Protein AF-A0A455U9R5-F1 (afdb_monomer_lite)

Foldseek 3Di:
DPVFWDFDQDDPVDSPDGQKIAGNPDRDIGGDDDPVQCPDPVNVVVVVVVVVVD

InterPro domains:
  IPR017926 Glutamine amidotransferase [PF00117] (16-52)
  IPR029062 Class I glutamine amidotransferase-like [G3DSA:3.40.50.880] (3-54)
  IPR029062 Class I glutamine amidotransferase-like [SSF52317] (14-52)
  IPR050472 Anthranilate Synthase/Amidotransferase [PTHR43418] (12-52)

Radius of gyration: 12.29 Å; chains: 1; bounding box: 24×24×28 Å

Sequence (54 aa):
MLGNYRLDRRRRRDPGLIMGLRHRELDIEGVQFHPESILTRQGHELLANFLKRG

pLDDT: mean 78.18, std 9.27, range [51.22, 90.5]

Secondary structure (DSSP, 8-state):
--TTEEEE---TT-TT---EEEESSSS-EEE---HHHHTSHHHHHHHHHHHTT-

Structure (mmCIF, N/CA/C/O backbone):
data_AF-A0A455U9R5-F1
#
_entry.id   AF-A0A455U9R5-F1
#
loop_
_atom_site.group_PDB
_atom_site.id
_atom_site.type_symbol
_atom_site.label_atom_id
_atom_site.label_alt_id
_atom_site.label_comp_id
_atom_site.label_asym_id
_atom_site.label_entity_id
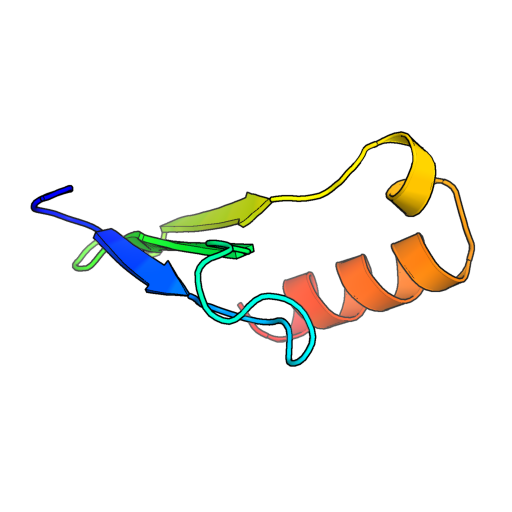_atom_site.label_seq_id
_atom_site.pdbx_PDB_ins_code
_atom_site.Cartn_x
_atom_site.Cartn_y
_atom_site.Cartn_z
_atom_site.occupancy
_atom_site.B_iso_or_equiv
_atom_site.auth_seq_id
_atom_site.auth_comp_id
_atom_site.auth_asym_id
_atom_site.auth_atom_id
_atom_site.pdbx_PDB_model_num
ATOM 1 N N . MET A 1 1 ? -14.575 -15.498 7.756 1.00 51.22 1 MET A N 1
ATOM 2 C CA . MET A 1 1 ? -15.057 -14.165 8.178 1.00 51.22 1 MET A CA 1
ATOM 3 C C . MET A 1 1 ? -13.918 -13.489 8.931 1.00 51.22 1 MET A C 1
ATOM 5 O O . MET A 1 1 ? -13.571 -13.956 10.003 1.00 51.22 1 MET A O 1
ATOM 9 N N . LEU A 1 2 ? -13.262 -12.480 8.350 1.00 62.97 2 LEU A N 1
ATOM 10 C CA . LEU A 1 2 ? -12.212 -11.711 9.036 1.00 62.97 2 LEU A CA 1
ATOM 11 C C . LEU A 1 2 ? -12.914 -10.635 9.878 1.00 62.97 2 LEU A C 1
ATOM 13 O O . LEU A 1 2 ? -13.236 -9.571 9.358 1.00 62.97 2 LEU A O 1
ATOM 17 N N . GLY A 1 3 ? -13.251 -10.961 11.131 1.00 74.75 3 GLY A N 1
ATOM 18 C CA . GLY A 1 3 ? -14.229 -10.246 11.974 1.00 74.75 3 GLY A CA 1
ATOM 19 C C . GLY A 1 3 ? -14.068 -8.723 12.075 1.00 74.75 3 GLY A C 1
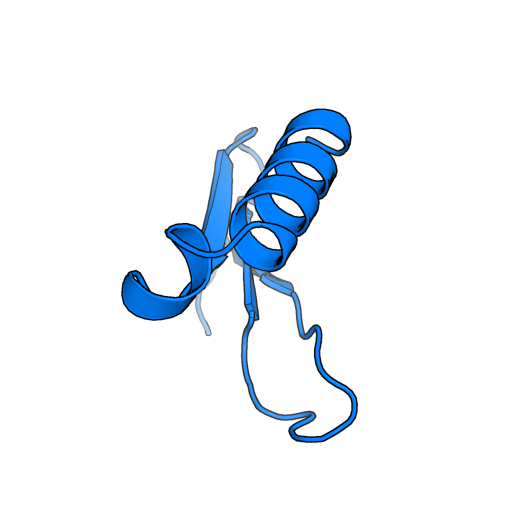ATOM 20 O O . GLY A 1 3 ? -15.068 -8.023 12.225 1.00 74.75 3 GLY A O 1
ATOM 21 N N . ASN A 1 4 ? -12.854 -8.204 11.874 1.00 78.19 4 ASN A N 1
ATOM 22 C CA . ASN A 1 4 ? -12.520 -6.794 12.103 1.00 78.19 4 ASN A CA 1
ATOM 23 C C . ASN A 1 4 ? -12.093 -6.030 10.839 1.00 78.19 4 ASN A C 1
ATOM 25 O O . ASN A 1 4 ? -11.718 -4.863 10.926 1.00 78.19 4 ASN A O 1
ATOM 29 N N . TYR A 1 5 ? -12.194 -6.650 9.658 1.00 79.56 5 TYR A N 1
ATOM 30 C CA . TYR A 1 5 ? -11.796 -6.038 8.388 1.00 79.56 5 TYR A CA 1
ATOM 31 C C . TYR A 1 5 ? -12.975 -5.936 7.412 1.00 79.56 5 TYR A C 1
ATOM 33 O O . TYR A 1 5 ? -13.870 -6.787 7.379 1.00 79.56 5 TYR A O 1
ATOM 41 N N . ARG A 1 6 ? -12.995 -4.870 6.610 1.00 82.56 6 ARG A N 1
ATOM 42 C CA . ARG A 1 6 ? -13.822 -4.748 5.403 1.00 82.56 6 ARG A CA 1
ATOM 43 C C . ARG A 1 6 ? -12.969 -5.133 4.200 1.00 82.56 6 ARG A C 1
ATOM 45 O O . ARG A 1 6 ? -11.846 -4.656 4.085 1.00 82.56 6 ARG A O 1
ATOM 52 N N . LEU A 1 7 ? -13.496 -5.998 3.336 1.00 81.56 7 LEU A N 1
ATOM 53 C CA . LEU A 1 7 ? -12.814 -6.423 2.114 1.00 81.56 7 LEU A CA 1
ATOM 54 C C . LEU A 1 7 ? -13.063 -5.395 1.008 1.00 81.56 7 LEU A C 1
ATOM 56 O O . LEU A 1 7 ? -14.220 -5.085 0.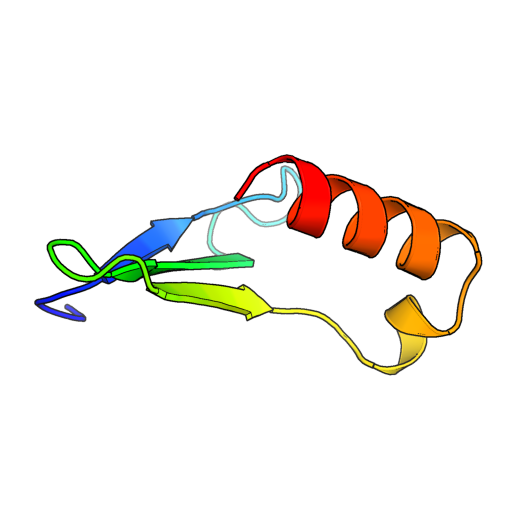721 1.00 81.56 7 LEU A O 1
ATOM 60 N N . ASP A 1 8 ? -12.001 -4.922 0.366 1.00 79.00 8 ASP A N 1
ATOM 61 C CA . ASP A 1 8 ? -12.080 -4.119 -0.851 1.00 79.00 8 ASP A CA 1
ATOM 62 C C . ASP A 1 8 ? -11.823 -5.015 -2.073 1.00 79.00 8 ASP A C 1
ATOM 64 O O . ASP A 1 8 ? -10.774 -5.654 -2.199 1.00 79.00 8 ASP A O 1
ATOM 68 N N . ARG A 1 9 ? -12.804 -5.092 -2.974 1.00 75.62 9 ARG A N 1
ATOM 69 C CA . ARG A 1 9 ? -12.749 -5.887 -4.207 1.00 75.62 9 ARG A CA 1
ATOM 70 C C . ARG A 1 9 ? -12.604 -4.933 -5.381 1.00 75.62 9 ARG A C 1
ATOM 72 O O . ARG A 1 9 ? -13.581 -4.336 -5.831 1.00 75.62 9 ARG A O 1
ATOM 79 N N . ARG A 1 10 ? -11.380 -4.780 -5.890 1.00 63.88 10 ARG A N 1
ATOM 80 C CA . ARG A 1 10 ? -11.068 -3.825 -6.967 1.00 63.88 10 ARG A CA 1
ATOM 81 C C . ARG A 1 10 ? -10.461 -4.487 -8.192 1.00 63.88 10 ARG A C 1
ATOM 83 O O . ARG A 1 10 ? -9.337 -4.182 -8.573 1.00 63.88 10 ARG A O 1
ATOM 90 N N . ARG A 1 11 ? -11.213 -5.347 -8.878 1.00 62.72 11 ARG A N 1
ATOM 91 C CA . ARG A 1 11 ? -10.931 -5.641 -10.290 1.00 62.72 11 ARG A CA 1
ATOM 92 C C . ARG A 1 11 ? -12.162 -6.180 -11.003 1.00 62.72 11 ARG A C 1
ATOM 94 O O . ARG A 1 11 ? -12.809 -7.102 -10.535 1.00 62.72 11 ARG A O 1
ATOM 101 N N . ARG A 1 12 ? -12.459 -5.627 -12.185 1.00 56.78 12 ARG A N 1
ATOM 102 C CA . ARG A 1 12 ? -13.587 -6.075 -13.025 1.00 56.78 12 ARG A CA 1
ATOM 103 C C . ARG A 1 12 ? -13.394 -7.477 -13.615 1.00 56.78 12 ARG A C 1
ATOM 105 O O . ARG A 1 12 ? -14.380 -8.114 -13.949 1.00 56.78 12 ARG A O 1
ATOM 112 N N . ARG A 1 13 ? -12.144 -7.935 -13.781 1.00 61.03 13 ARG A N 1
ATOM 113 C CA . ARG A 1 13 ? -11.829 -9.248 -14.379 1.00 61.03 13 ARG A CA 1
ATOM 114 C C . ARG A 1 13 ? -11.907 -10.414 -13.397 1.00 61.03 13 ARG A C 1
ATOM 116 O O . ARG A 1 13 ? -12.051 -11.539 -13.849 1.00 61.03 13 ARG A O 1
ATOM 123 N N . ASP A 1 14 ? -11.822 -10.143 -12.099 1.00 72.00 14 ASP A N 1
ATOM 124 C CA . ASP A 1 14 ? -11.976 -11.156 -11.060 1.00 72.00 14 ASP A CA 1
ATOM 125 C C . ASP A 1 14 ? -12.733 -10.535 -9.876 1.00 72.00 14 ASP A C 1
ATOM 127 O O . ASP A 1 14 ? -12.129 -9.898 -9.010 1.00 72.00 14 ASP A O 1
ATOM 131 N N . PRO A 1 15 ? -14.070 -10.666 -9.856 1.00 66.38 15 PRO A N 1
ATOM 132 C CA . PRO A 1 15 ? -14.906 -10.119 -8.794 1.00 66.38 15 PRO A CA 1
ATOM 133 C C . PRO A 1 15 ? -14.659 -10.783 -7.432 1.00 66.38 15 PRO A C 1
ATOM 135 O O . PRO A 1 15 ? -15.103 -10.255 -6.411 1.00 66.38 15 PRO A O 1
ATOM 138 N N . GLY A 1 16 ? -14.007 -11.952 -7.408 1.00 73.50 16 GLY A N 1
ATOM 139 C CA . GLY A 1 16 ? -13.672 -12.683 -6.190 1.00 73.50 16 GLY A CA 1
ATOM 140 C C . GLY A 1 16 ? -12.367 -12.217 -5.551 1.00 73.50 16 GLY A C 1
ATOM 141 O O . GLY A 1 16 ? -12.193 -12.390 -4.343 1.00 73.50 16 GLY A O 1
ATOM 142 N N . LEU A 1 17 ? -11.482 -11.588 -6.331 1.00 76.94 17 LEU A N 1
ATOM 143 C CA . LEU A 1 17 ? -10.165 -11.168 -5.872 1.00 76.94 17 LEU A CA 1
ATOM 144 C C . LEU A 1 17 ? -10.264 -10.003 -4.879 1.00 76.94 17 LEU A C 1
ATOM 146 O O . LEU A 1 17 ? -10.726 -8.900 -5.190 1.00 76.94 17 LEU A O 1
ATOM 150 N N . ILE A 1 18 ? -9.807 -10.262 -3.657 1.00 79.25 18 ILE A N 1
ATOM 151 C CA . ILE A 1 18 ? -9.678 -9.257 -2.604 1.00 79.25 18 ILE A CA 1
ATOM 152 C C . ILE A 1 18 ? -8.414 -8.456 -2.901 1.00 79.25 18 ILE A C 1
ATOM 154 O O . ILE A 1 18 ? -7.315 -8.998 -2.904 1.00 79.25 18 ILE A O 1
ATOM 158 N N . MET A 1 19 ? -8.581 -7.162 -3.145 1.00 82.12 19 MET A N 1
ATOM 159 C CA . MET A 1 19 ? -7.485 -6.253 -3.478 1.00 82.12 19 MET A CA 1
ATOM 160 C C . MET A 1 19 ? -7.049 -5.417 -2.278 1.00 82.12 19 MET A C 1
ATOM 162 O O . MET A 1 19 ? -5.955 -4.865 -2.294 1.00 82.12 19 MET A O 1
ATOM 166 N N . GLY A 1 20 ? -7.873 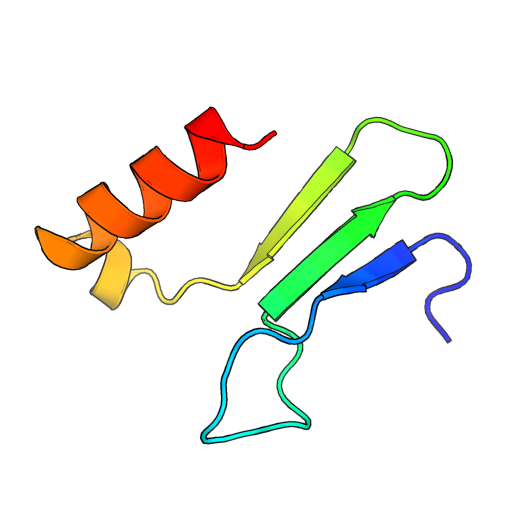-5.324 -1.233 1.00 84.12 20 GLY A N 1
ATOM 167 C CA . GLY A 1 20 ? -7.521 -4.608 -0.016 1.00 84.12 20 GLY A CA 1
ATOM 168 C C . GLY A 1 20 ? -8.390 -4.958 1.183 1.00 84.12 20 GLY A C 1
ATOM 169 O O . GLY A 1 20 ? -9.384 -5.681 1.084 1.00 84.12 20 GLY A O 1
ATOM 170 N N . LEU A 1 21 ? -7.973 -4.447 2.333 1.00 87.56 21 LEU A N 1
ATOM 171 C CA . LEU A 1 21 ? -8.557 -4.637 3.649 1.00 87.56 21 LEU A CA 1
ATOM 172 C C . LEU A 1 21 ? -8.549 -3.289 4.370 1.00 87.56 21 LEU A C 1
ATOM 174 O O . LEU A 1 21 ? -7.520 -2.624 4.401 1.00 87.56 21 LEU A O 1
ATOM 178 N N . ARG A 1 22 ? -9.657 -2.912 5.004 1.00 87.62 22 ARG A N 1
ATOM 179 C CA . ARG A 1 22 ? -9.697 -1.772 5.933 1.00 87.62 22 ARG A CA 1
ATOM 180 C C . ARG A 1 22 ? -10.137 -2.244 7.306 1.00 87.62 22 ARG A C 1
ATOM 182 O O . ARG A 1 22 ? -11.172 -2.910 7.416 1.00 87.62 22 ARG A O 1
ATOM 189 N N . HIS A 1 23 ? -9.366 -1.921 8.338 1.00 90.50 23 HIS A N 1
ATOM 190 C CA . HIS A 1 23 ? -9.775 -2.181 9.710 1.00 90.50 23 HIS A CA 1
ATOM 191 C C . HIS A 1 23 ? -11.002 -1.319 10.055 1.00 90.50 23 HIS A C 1
ATOM 193 O O . HIS A 1 23 ? -11.155 -0.198 9.576 1.00 90.50 23 HIS A O 1
ATOM 199 N N . ARG A 1 24 ? -11.946 -1.865 10.827 1.00 87.19 24 ARG A N 1
ATOM 200 C CA . ARG A 1 24 ? -13.234 -1.192 11.081 1.00 87.19 24 ARG A CA 1
ATOM 201 C C . ARG A 1 24 ? -13.135 0.004 12.027 1.00 87.19 24 ARG A C 1
ATOM 203 O O . ARG A 1 24 ? -13.906 0.941 11.861 1.00 87.19 24 ARG A O 1
ATOM 210 N N . GLU A 1 25 ? -12.234 -0.069 13.000 1.00 90.44 25 GLU A N 1
ATOM 211 C CA . GLU A 1 25 ? -12.115 0.912 14.092 1.00 90.44 25 GLU A CA 1
ATOM 212 C C . GLU A 1 25 ? -10.801 1.702 14.025 1.00 90.44 25 GLU A C 1
ATOM 214 O O . GLU A 1 25 ? -10.806 2.924 14.089 1.00 90.44 25 GLU A O 1
ATOM 219 N N . LEU A 1 26 ? -9.677 1.003 13.855 1.00 86.94 26 LEU A N 1
ATOM 220 C CA . LEU A 1 26 ? -8.363 1.595 13.606 1.00 86.94 26 LEU A CA 1
ATOM 221 C C . LEU A 1 26 ? -8.237 2.152 12.181 1.00 86.94 26 LEU A C 1
ATOM 223 O O . LEU A 1 26 ? -8.750 1.555 11.231 1.00 86.94 26 LEU A O 1
ATOM 227 N N . ASP A 1 27 ? -7.478 3.238 12.031 1.00 86.06 27 ASP A N 1
ATOM 228 C CA . ASP A 1 27 ? -7.119 3.817 10.731 1.00 86.06 27 ASP A CA 1
ATOM 229 C C . ASP A 1 27 ? -5.960 3.038 10.091 1.00 86.06 27 ASP A C 1
ATOM 231 O O . ASP A 1 27 ? -4.835 3.508 9.947 1.00 86.06 27 ASP A O 1
ATOM 235 N N . ILE A 1 28 ? -6.229 1.761 9.818 1.00 87.88 28 ILE A N 1
ATOM 236 C CA . ILE A 1 28 ? -5.278 0.815 9.240 1.00 87.88 28 ILE A CA 1
ATOM 237 C C . ILE A 1 28 ? -5.890 0.234 7.973 1.00 87.88 28 ILE A C 1
ATOM 239 O O . ILE A 1 28 ? -6.979 -0.354 7.991 1.00 87.88 28 ILE A O 1
ATOM 243 N N . GLU A 1 29 ? -5.143 0.338 6.880 1.00 86.62 29 GLU A N 1
ATOM 244 C CA . GLU A 1 29 ? -5.488 -0.232 5.585 1.00 86.62 29 GLU A CA 1
ATOM 245 C C . GLU A 1 29 ? -4.371 -1.144 5.077 1.00 86.62 29 GLU A C 1
ATOM 247 O O . GLU A 1 29 ? -3.187 -0.907 5.304 1.00 86.62 29 GLU A O 1
ATOM 252 N N . GLY A 1 30 ? -4.758 -2.201 4.371 1.00 84.56 30 GLY A N 1
ATOM 253 C CA . GLY A 1 30 ? -3.865 -3.096 3.652 1.00 84.56 30 GLY A CA 1
ATOM 254 C C . GLY A 1 30 ? -4.326 -3.238 2.209 1.00 84.56 30 GLY A C 1
ATOM 255 O O . GLY A 1 30 ? -5.519 -3.283 1.928 1.00 84.56 30 GLY A O 1
ATOM 256 N N . VAL A 1 31 ? -3.387 -3.336 1.280 1.00 84.75 31 VAL A N 1
ATOM 257 C CA . VAL A 1 3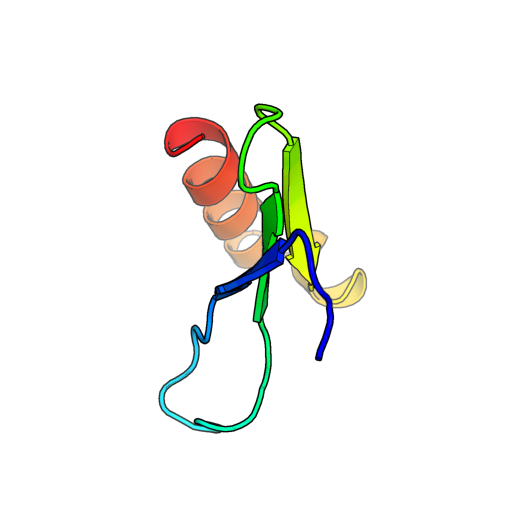1 ? -3.662 -3.481 -0.153 1.00 84.75 31 VAL A CA 1
ATOM 258 C C . VAL A 1 31 ? -2.726 -4.537 -0.723 1.00 84.75 31 VAL A C 1
ATOM 260 O O . VAL A 1 31 ? -1.553 -4.602 -0.360 1.00 84.75 31 VAL A O 1
ATOM 263 N N . GLN A 1 32 ? -3.254 -5.405 -1.582 1.00 80.88 32 GLN A N 1
ATOM 264 C CA . GLN A 1 32 ? -2.472 -6.447 -2.228 1.00 80.88 32 GLN A CA 1
ATOM 265 C C . GLN A 1 32 ? -1.905 -5.920 -3.548 1.00 80.88 32 GLN A C 1
ATOM 267 O O . GLN A 1 32 ? -2.644 -5.572 -4.470 1.00 80.88 32 GLN A O 1
ATOM 272 N N . PHE A 1 33 ? -0.578 -5.902 -3.639 1.00 75.94 33 PHE A N 1
ATOM 273 C CA . PHE A 1 33 ? 0.166 -5.611 -4.859 1.00 75.94 33 PHE A CA 1
ATOM 274 C C . PHE A 1 33 ? 1.080 -6.782 -5.213 1.00 75.94 33 PHE A C 1
ATOM 276 O O . PHE A 1 33 ? 1.469 -7.571 -4.352 1.00 75.94 33 PHE A O 1
ATOM 283 N N . HIS A 1 34 ? 1.445 -6.877 -6.489 1.00 77.31 34 HIS A N 1
ATOM 284 C CA . HIS A 1 34 ? 2.565 -7.706 -6.920 1.00 77.31 34 HIS A CA 1
ATOM 285 C C . HIS A 1 34 ? 3.829 -6.834 -6.958 1.00 77.31 34 HIS A C 1
ATOM 287 O O . HIS A 1 34 ? 3.793 -5.781 -7.608 1.00 77.31 34 HIS A O 1
ATOM 293 N N . PRO A 1 35 ? 4.917 -7.217 -6.263 1.00 66.81 35 PRO A N 1
ATOM 294 C CA . PRO A 1 35 ? 6.161 -6.444 -6.208 1.00 66.81 35 PRO A CA 1
ATOM 295 C C . PRO A 1 35 ? 6.705 -6.089 -7.594 1.00 66.81 35 PRO A C 1
ATOM 297 O O . PRO A 1 35 ? 7.152 -4.968 -7.826 1.00 66.81 35 PRO A O 1
ATOM 300 N N . GLU A 1 36 ? 6.569 -7.012 -8.544 1.00 73.56 36 GLU A N 1
ATOM 301 C CA . GLU A 1 36 ? 6.995 -6.852 -9.932 1.00 73.56 36 GLU A CA 1
ATOM 302 C C . GLU A 1 36 ? 6.241 -5.713 -10.631 1.00 73.56 36 GLU A C 1
ATOM 304 O O . GLU A 1 36 ? 6.781 -5.048 -11.511 1.00 73.56 36 GLU A O 1
ATOM 309 N N . SER A 1 37 ? 4.992 -5.452 -10.228 1.00 74.19 37 SER A N 1
ATOM 310 C CA . SER A 1 37 ? 4.175 -4.376 -10.792 1.00 74.19 37 SER A CA 1
ATOM 311 C C . SER A 1 37 ? 4.531 -3.008 -10.213 1.00 74.19 37 SER A C 1
ATOM 313 O O . SER A 1 37 ? 4.443 -2.029 -10.950 1.00 74.19 37 SER A O 1
ATOM 315 N N . ILE A 1 38 ? 4.952 -2.924 -8.942 1.00 77.62 38 ILE A N 1
ATOM 316 C CA . ILE A 1 38 ? 5.332 -1.656 -8.287 1.00 77.62 38 ILE A CA 1
ATOM 317 C C . ILE A 1 38 ? 6.516 -1.013 -9.000 1.00 77.62 38 ILE A C 1
ATOM 319 O O . ILE A 1 38 ? 6.492 0.189 -9.197 1.00 77.62 38 ILE A O 1
ATOM 323 N N . LEU A 1 39 ? 7.488 -1.800 -9.463 1.00 84.62 39 LEU A N 1
ATOM 324 C CA . LEU A 1 39 ? 8.694 -1.294 -10.132 1.00 84.62 39 LEU A CA 1
ATOM 325 C C . LEU A 1 39 ? 8.432 -0.655 -11.509 1.00 84.62 39 LEU A C 1
ATOM 327 O O . LEU A 1 39 ? 9.339 -0.093 -12.122 1.00 84.62 39 LEU A O 1
ATOM 331 N N . THR A 1 40 ? 7.204 -0.743 -12.021 1.00 86.69 40 THR A N 1
ATOM 332 C CA . THR A 1 40 ? 6.804 -0.091 -13.271 1.00 86.69 40 THR A CA 1
ATOM 333 C C . THR A 1 40 ? 6.307 1.331 -13.011 1.00 86.69 40 THR A C 1
ATOM 335 O O . THR A 1 40 ? 5.776 1.637 -11.943 1.00 86.69 40 THR A O 1
ATOM 338 N N . ARG A 1 41 ? 6.382 2.211 -14.018 1.00 85.50 41 ARG A N 1
ATOM 339 C CA . ARG A 1 41 ? 5.819 3.574 -13.925 1.00 85.50 41 ARG A CA 1
ATOM 340 C C . ARG A 1 41 ? 4.341 3.554 -13.520 1.00 85.50 41 ARG A C 1
ATOM 342 O O . ARG A 1 41 ? 3.913 4.332 -12.675 1.00 85.50 41 ARG A O 1
ATOM 349 N N . GLN A 1 42 ? 3.573 2.637 -14.101 1.00 84.31 42 GLN A N 1
ATOM 350 C CA . GLN A 1 42 ? 2.156 2.453 -13.803 1.00 84.31 42 GLN A CA 1
ATOM 351 C C . GLN A 1 42 ? 1.944 1.954 -12.366 1.00 84.31 42 GLN A C 1
ATOM 353 O O . GLN A 1 42 ? 0.982 2.353 -11.712 1.00 84.31 42 GLN A O 1
ATOM 358 N N . GLY A 1 43 ? 2.854 1.121 -11.855 1.00 83.25 43 GLY A N 1
ATOM 359 C CA . GLY A 1 43 ? 2.895 0.708 -10.454 1.00 83.25 43 GLY A CA 1
ATOM 360 C C . GLY A 1 43 ? 3.081 1.877 -9.498 1.00 83.25 43 GLY A C 1
ATOM 361 O O . GLY A 1 43 ? 2.313 2.010 -8.546 1.00 83.25 43 GLY A O 1
ATOM 362 N N . HIS A 1 44 ? 4.038 2.762 -9.784 1.00 86.56 44 HIS A N 1
ATOM 363 C CA . HIS A 1 44 ? 4.257 3.979 -8.997 1.00 86.56 44 HIS A CA 1
ATOM 364 C C . HIS A 1 44 ? 3.038 4.912 -9.016 1.00 86.56 44 HIS A C 1
ATOM 366 O O . HIS A 1 44 ? 2.656 5.443 -7.975 1.00 86.56 44 HIS A O 1
ATOM 372 N N . GLU A 1 45 ? 2.383 5.084 -10.167 1.00 85.50 45 GLU A N 1
ATOM 373 C CA . GLU A 1 45 ? 1.157 5.889 -10.279 1.00 85.50 45 GLU A CA 1
ATOM 374 C C . GLU A 1 45 ? -0.002 5.293 -9.466 1.00 85.50 45 GLU A C 1
ATOM 376 O O . GLU A 1 45 ? -0.719 6.016 -8.771 1.00 85.50 45 GLU A O 1
ATOM 381 N N . LEU A 1 46 ? -0.174 3.969 -9.505 1.00 81.31 46 LEU A N 1
ATOM 382 C CA . LEU A 1 46 ? -1.175 3.265 -8.702 1.00 81.31 46 LEU A CA 1
ATOM 383 C C . LEU A 1 46 ? -0.897 3.387 -7.199 1.00 81.31 46 LEU A C 1
ATOM 385 O O . LEU A 1 46 ? -1.828 3.651 -6.437 1.00 81.31 46 LEU A O 1
ATOM 389 N N . LEU A 1 47 ? 0.364 3.254 -6.784 1.00 83.25 47 LEU A N 1
ATOM 390 C CA . LEU A 1 47 ? 0.775 3.432 -5.392 1.00 83.25 47 LEU A CA 1
ATOM 391 C C . LEU A 1 47 ? 0.545 4.875 -4.919 1.00 83.25 47 LEU A C 1
ATOM 393 O O . LEU A 1 47 ? -0.025 5.087 -3.852 1.00 83.25 47 LEU A O 1
ATOM 397 N N . ALA A 1 48 ? 0.905 5.874 -5.726 1.00 84.56 48 ALA A N 1
ATOM 398 C CA . ALA A 1 48 ? 0.666 7.280 -5.404 1.00 84.56 48 ALA A CA 1
ATOM 399 C C . ALA A 1 48 ? -0.834 7.597 -5.268 1.00 84.56 48 ALA A C 1
ATOM 401 O O . ALA A 1 48 ? -1.237 8.347 -4.380 1.00 84.56 48 ALA A O 1
ATOM 402 N N . ASN A 1 49 ? -1.677 7.005 -6.118 1.00 81.50 49 ASN A N 1
ATOM 403 C CA . ASN A 1 49 ? -3.131 7.140 -6.017 1.00 81.50 49 ASN A CA 1
ATOM 404 C C . ASN A 1 49 ? -3.699 6.484 -4.754 1.00 81.50 49 ASN A C 1
ATOM 406 O O . ASN A 1 49 ? -4.682 6.986 -4.214 1.00 81.50 49 ASN A O 1
ATOM 410 N N . PHE A 1 50 ? -3.102 5.382 -4.294 1.00 79.25 50 PHE A N 1
ATOM 411 C CA . PHE A 1 50 ? -3.464 4.749 -3.027 1.00 79.25 50 PHE A CA 1
ATOM 412 C C . PHE A 1 50 ? -3.108 5.657 -1.842 1.00 79.25 50 PHE A C 1
ATOM 414 O O . PHE A 1 50 ? -3.982 5.991 -1.050 1.00 79.25 50 PHE A O 1
ATOM 421 N N . LEU A 1 51 ? -1.870 6.159 -1.789 1.00 81.06 51 LEU A N 1
ATOM 422 C CA . LEU A 1 51 ? -1.391 7.026 -0.704 1.00 81.06 51 LEU A CA 1
ATOM 423 C C . LEU A 1 51 ? -2.113 8.380 -0.615 1.00 81.06 51 LEU A C 1
ATOM 425 O O . LEU A 1 51 ? -2.172 8.961 0.456 1.00 81.06 51 LEU A O 1
ATOM 429 N N . LYS A 1 52 ? -2.657 8.898 -1.723 1.00 81.38 52 LYS A N 1
ATOM 430 C CA . LYS A 1 52 ? -3.463 10.135 -1.729 1.00 81.38 52 LYS A CA 1
ATOM 431 C C . LYS A 1 52 ? -4.899 9.953 -1.224 1.00 81.38 52 LYS A C 1
ATOM 433 O O . LYS A 1 52 ? -5.607 10.946 -1.082 1.00 81.38 52 LYS A O 1
ATOM 438 N N . ARG A 1 53 ? -5.373 8.710 -1.122 1.00 62.97 53 ARG A N 1
ATOM 439 C CA . ARG A 1 53 ? -6.77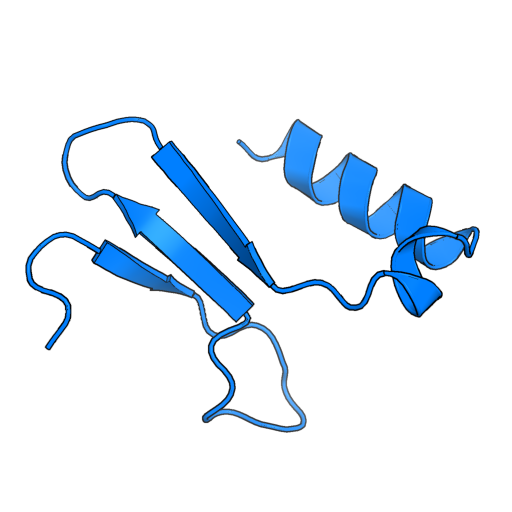7 8.374 -0.838 1.00 62.97 53 ARG A CA 1
ATOM 440 C C . ARG A 1 53 ? -7.005 7.813 0.563 1.00 62.97 53 ARG A C 1
ATOM 442 O O . ARG A 1 53 ? -8.169 7.785 0.962 1.00 62.97 53 ARG A O 1
ATOM 449 N N . GLY A 1 54 ? -5.950 7.341 1.227 1.00 59.28 54 GLY A N 1
ATOM 450 C CA . GLY A 1 54 ? -5.942 7.140 2.679 1.00 59.28 54 GLY A CA 1
ATOM 451 C C . GLY A 1 54 ? -5.923 8.487 3.378 1.00 59.28 54 GLY A C 1
ATOM 452 O O . GLY A 1 54 ? -6.672 8.622 4.364 1.00 59.28 54 GLY A O 1
#

Organism: NCBI:txid115553